Protein AF-A0A662XZN0-F1 (afdb_monomer_lite)

Radius of gyration: 28.02 Å; chains: 1; bounding box: 49×32×98 Å

Secondary structure (DSSP, 8-state):
-----TT--PPPPSS--SS-----TT-HHHHHHHHS---S--HHHHHHHHHHHHTT-PPPPSSPPPPHHHHHHHHHHHHHHHHHHHHHS-HHHHHHHHHHHHHHHHHHHTT------------------

pLDDT: mean 81.98, std 15.48, range [37.28, 95.56]

Structure (mmCIF, N/CA/C/O backbone):
data_AF-A0A662XZN0-F1
#
_entry.id   AF-A0A662XZN0-F1
#
loop_
_atom_site.group_PDB
_atom_site.id
_atom_site.type_symbol
_atom_site.label_atom_id
_atom_site.label_alt_id
_atom_site.label_comp_id
_atom_site.label_asym_id
_atom_site.label_entity_id
_atom_site.label_seq_id
_atom_site.pdbx_PDB_ins_code
_atom_site.Cartn_x
_atom_site.Cartn_y
_atom_site.Cartn_z
_atom_site.occupancy
_atom_site.B_iso_or_equiv
_atom_site.auth_seq_id
_atom_site.auth_comp_id
_atom_site.auth_asym_id
_atom_site.auth_atom_id
_atom_site.pdbx_PDB_model_num
ATOM 1 N N . MET A 1 1 ? 25.416 20.029 12.304 1.00 42.78 1 MET A N 1
ATOM 2 C CA . MET A 1 1 ? 25.511 18.579 12.579 1.00 42.78 1 MET A CA 1
ATOM 3 C C . MET A 1 1 ? 24.955 18.322 13.973 1.00 42.78 1 MET A C 1
ATOM 5 O O . MET A 1 1 ? 25.537 18.801 14.935 1.00 42.78 1 MET A O 1
ATOM 9 N N . SER A 1 2 ? 23.787 17.682 14.087 1.00 62.28 2 SER A N 1
ATOM 10 C CA . SER A 1 2 ? 23.152 17.408 15.386 1.00 62.28 2 SER A CA 1
ATOM 11 C C . SER A 1 2 ? 23.933 16.319 16.126 1.00 62.28 2 SER A C 1
ATOM 13 O O . SER A 1 2 ? 23.955 15.170 15.697 1.00 62.28 2 SER A O 1
ATOM 15 N N . SER A 1 3 ? 24.587 16.676 17.231 1.00 68.62 3 SER A N 1
ATOM 16 C CA . SER A 1 3 ? 25.317 15.768 18.128 1.00 68.62 3 SER A CA 1
ATOM 17 C C . SER A 1 3 ? 24.382 15.095 19.141 1.00 68.62 3 SER A C 1
ATOM 19 O O . SER A 1 3 ? 24.675 14.999 20.336 1.00 68.62 3 SER A O 1
ATOM 21 N N . GLN A 1 4 ? 23.211 14.641 18.696 1.00 67.31 4 GLN A N 1
ATOM 22 C CA . GLN A 1 4 ? 22.256 14.019 19.602 1.00 67.31 4 GLN A CA 1
ATOM 23 C C . GLN A 1 4 ? 22.702 12.584 19.905 1.00 67.31 4 GLN A C 1
ATOM 25 O O . GLN A 1 4 ? 22.816 11.752 19.008 1.00 67.31 4 GLN A O 1
ATOM 30 N N . ARG A 1 5 ? 22.972 12.300 21.187 1.00 61.88 5 ARG A N 1
ATOM 31 C CA . ARG A 1 5 ? 23.356 10.978 21.713 1.00 61.88 5 ARG A CA 1
ATOM 32 C C . ARG A 1 5 ? 22.232 9.959 21.482 1.00 61.88 5 ARG A C 1
ATOM 34 O O . ARG A 1 5 ? 21.424 9.683 22.366 1.00 61.88 5 ARG A O 1
ATOM 41 N N . GLY A 1 6 ? 22.164 9.410 20.277 1.00 61.75 6 GLY A N 1
ATOM 42 C CA . GLY A 1 6 ? 21.159 8.448 19.845 1.00 61.75 6 GLY A CA 1
ATOM 43 C C . GLY A 1 6 ? 21.440 7.032 20.335 1.00 61.75 6 GLY A C 1
ATOM 44 O O . GLY A 1 6 ? 21.584 6.150 19.508 1.00 61.75 6 GLY A O 1
ATOM 45 N N . ASN A 1 7 ? 21.555 6.804 21.648 1.00 63.72 7 ASN A N 1
ATOM 46 C CA . ASN A 1 7 ? 21.466 5.453 22.231 1.00 63.72 7 ASN A CA 1
ATOM 47 C C . ASN A 1 7 ? 21.323 5.458 23.768 1.00 63.72 7 ASN A C 1
ATOM 49 O O . ASN A 1 7 ? 21.943 4.660 24.471 1.00 63.72 7 ASN A O 1
ATOM 53 N N . VAL A 1 8 ? 20.557 6.390 24.343 1.00 69.50 8 VAL A N 1
ATOM 54 C CA . VAL A 1 8 ? 20.268 6.323 25.784 1.00 69.50 8 VAL A CA 1
ATOM 55 C C . VAL A 1 8 ? 19.162 5.288 25.977 1.00 69.50 8 VAL A C 1
ATOM 57 O O . VAL A 1 8 ? 18.058 5.482 25.464 1.00 69.50 8 VAL A O 1
ATOM 60 N N . LYS A 1 9 ? 19.449 4.186 26.687 1.00 70.12 9 LYS A N 1
ATOM 61 C CA . LYS A 1 9 ? 18.452 3.167 27.063 1.00 70.12 9 LYS A CA 1
ATOM 62 C C . LYS A 1 9 ? 17.240 3.880 27.672 1.00 70.12 9 LYS A C 1
ATOM 64 O O . LYS A 1 9 ? 17.326 4.408 28.782 1.00 70.12 9 LYS A O 1
ATOM 69 N N . LYS A 1 10 ? 16.134 3.966 26.923 1.00 73.50 10 LYS A N 1
ATOM 70 C CA . LYS A 1 10 ? 14.927 4.670 27.369 1.00 73.50 10 LYS A CA 1
ATOM 71 C C . LYS A 1 10 ? 14.416 3.965 28.623 1.00 73.50 10 LYS A C 1
ATOM 73 O O . LYS A 1 10 ? 14.096 2.781 28.578 1.00 73.50 10 LYS A O 1
ATOM 78 N N . ARG A 1 11 ? 14.372 4.683 29.749 1.00 78.81 11 ARG A N 1
ATOM 79 C CA . ARG A 1 11 ? 13.727 4.185 30.969 1.00 78.81 11 ARG A CA 1
ATOM 80 C C . ARG A 1 11 ? 12.242 3.970 30.688 1.00 78.81 11 ARG A C 1
ATOM 82 O O . ARG A 1 11 ? 11.645 4.718 29.911 1.00 78.81 11 ARG A O 1
ATOM 89 N N . ALA A 1 12 ? 11.659 2.954 31.319 1.00 82.69 12 ALA A N 1
ATOM 90 C CA . ALA A 1 12 ? 10.224 2.728 31.241 1.00 82.69 12 ALA A CA 1
ATOM 91 C C . ALA A 1 12 ? 9.470 3.993 31.706 1.00 82.69 12 ALA A C 1
ATOM 93 O O . ALA A 1 12 ? 9.961 4.697 32.598 1.00 82.69 12 ALA A O 1
ATOM 94 N N . PRO A 1 13 ? 8.310 4.318 31.107 1.00 86.38 13 PRO A N 1
ATOM 95 C CA . PRO A 1 13 ? 7.540 5.486 31.511 1.00 86.38 13 PRO A CA 1
ATOM 96 C C . PRO A 1 13 ? 7.239 5.459 33.015 1.00 86.38 13 PRO A C 1
ATOM 98 O O . PRO A 1 13 ? 6.917 4.413 33.579 1.00 86.38 13 PRO A O 1
ATOM 101 N N . LYS A 1 14 ? 7.345 6.625 33.664 1.00 86.69 14 LYS A N 1
ATOM 102 C CA . LYS A 1 14 ? 7.129 6.779 35.115 1.00 86.69 14 LYS A CA 1
ATOM 103 C C . LYS A 1 14 ? 5.738 6.302 35.551 1.00 86.69 14 LYS A C 1
ATOM 105 O O . LYS A 1 14 ? 5.583 5.786 36.650 1.00 86.69 14 LYS A O 1
ATOM 110 N N . HIS A 1 15 ? 4.748 6.458 34.676 1.00 86.44 15 HIS A N 1
ATOM 111 C CA . HIS A 1 15 ? 3.370 6.042 34.902 1.00 86.44 15 HIS A CA 1
ATOM 112 C C . HIS A 1 15 ? 3.016 4.950 33.895 1.00 86.44 15 HIS A C 1
ATOM 114 O O . HIS A 1 15 ? 2.846 5.220 32.707 1.00 86.44 15 HIS A O 1
ATOM 120 N N . GLN A 1 16 ? 2.957 3.708 34.371 1.00 87.56 16 GLN A N 1
ATOM 121 C CA . GLN A 1 16 ? 2.498 2.572 33.579 1.00 87.56 16 GLN A CA 1
ATOM 122 C C . GLN A 1 16 ? 0.970 2.512 33.624 1.00 87.56 16 GLN A C 1
ATOM 124 O O . GLN A 1 16 ? 0.373 2.706 34.683 1.00 87.56 16 GLN A O 1
ATOM 129 N N . ASN A 1 17 ? 0.332 2.230 32.487 1.00 88.38 17 ASN A N 1
ATOM 130 C CA . ASN A 1 17 ? -1.109 1.991 32.465 1.00 88.38 17 ASN A CA 1
ATOM 131 C C . ASN A 1 17 ? -1.421 0.684 33.202 1.00 88.38 17 ASN A C 1
ATOM 133 O O . ASN A 1 17 ? -0.945 -0.376 32.807 1.00 88.38 17 ASN A O 1
ATOM 137 N N . SER A 1 18 ? -2.258 0.760 34.234 1.00 88.38 18 SER A N 1
ATOM 138 C CA . SER A 1 18 ? -2.749 -0.407 34.978 1.00 88.38 18 SER A CA 1
ATOM 139 C C . SER A 1 18 ? -3.852 -1.167 34.240 1.00 88.38 18 SER A C 1
ATOM 141 O O . SER A 1 18 ? -4.051 -2.357 34.473 1.00 88.38 18 SER A O 1
ATOM 143 N N . PHE A 1 19 ? -4.561 -0.500 33.327 1.00 87.94 19 PHE A N 1
ATOM 144 C CA . PHE A 1 19 ? -5.661 -1.083 32.568 1.00 87.94 19 PHE A CA 1
ATOM 145 C C . PHE A 1 19 ? -5.439 -0.928 31.067 1.00 87.94 19 PHE A C 1
ATOM 147 O O . PHE A 1 19 ? -5.011 0.118 30.575 1.00 87.94 19 PHE A O 1
ATOM 154 N N . ALA A 1 20 ? -5.776 -1.979 30.321 1.00 86.88 20 ALA A N 1
ATOM 155 C CA . ALA A 1 20 ? -5.821 -1.920 28.870 1.00 86.88 20 ALA A CA 1
ATOM 156 C C . ALA A 1 20 ? -7.011 -1.069 28.399 1.00 86.88 20 ALA A C 1
ATOM 158 O O . ALA A 1 20 ? -8.075 -1.058 29.022 1.00 86.88 20 ALA A O 1
ATOM 159 N N . PHE A 1 21 ? -6.849 -0.401 27.255 1.00 88.44 21 PHE A N 1
ATOM 160 C CA . PHE A 1 21 ? -7.943 0.310 26.598 1.00 88.44 21 PHE A CA 1
ATOM 161 C C . PHE A 1 21 ? -9.105 -0.647 26.295 1.00 88.44 21 PHE A C 1
ATOM 163 O O . PHE A 1 21 ? -8.919 -1.669 25.632 1.00 88.44 21 PHE A O 1
ATOM 170 N N . LYS A 1 22 ? -10.308 -0.276 26.738 1.00 87.44 22 LYS A N 1
ATOM 171 C CA . LYS A 1 22 ? -11.566 -0.960 26.423 1.00 87.44 22 LYS A CA 1
ATOM 172 C C . LYS A 1 22 ? -12.520 0.053 25.798 1.00 87.44 22 LYS A C 1
ATOM 174 O O . LYS A 1 22 ? -12.702 1.148 26.329 1.00 87.44 22 LYS A O 1
ATOM 179 N N . HIS A 1 23 ? -13.110 -0.285 24.655 1.00 87.56 23 HIS A N 1
ATOM 180 C CA . HIS A 1 23 ? -14.147 0.552 24.054 1.00 87.56 23 HIS A CA 1
ATOM 181 C C . HIS A 1 23 ? -15.492 0.340 24.759 1.00 87.56 23 HIS A C 1
ATOM 183 O O . HIS A 1 23 ? -15.707 -0.669 25.424 1.00 87.56 23 HIS A O 1
ATOM 189 N N . ASN A 1 24 ? -16.425 1.279 24.571 1.00 88.62 24 ASN A N 1
ATOM 190 C CA . ASN A 1 24 ? -17.805 1.098 25.015 1.00 88.62 24 ASN A CA 1
ATOM 191 C C . ASN A 1 24 ? -18.449 -0.063 24.223 1.00 88.62 24 ASN A C 1
ATOM 193 O O . ASN A 1 24 ? -18.544 0.052 22.996 1.00 88.62 24 ASN A O 1
ATOM 197 N N . PRO A 1 25 ? -18.894 -1.152 24.876 1.00 83.19 25 PRO A N 1
ATOM 198 C CA . PRO A 1 25 ? -19.495 -2.297 24.192 1.00 83.19 25 PRO A CA 1
ATOM 199 C C . PRO A 1 25 ? -20.878 -1.987 23.598 1.00 83.19 25 PRO A C 1
ATOM 201 O O . PRO A 1 25 ? -21.281 -2.630 22.643 1.00 83.19 25 PRO A O 1
ATOM 204 N N . LYS A 1 26 ? -21.590 -0.965 24.094 1.00 89.81 26 LYS A N 1
ATOM 205 C CA . LYS A 1 26 ? -22.950 -0.615 23.638 1.00 89.81 26 LYS A CA 1
ATOM 206 C C . LYS A 1 26 ? -22.983 0.239 22.361 1.00 89.81 26 LYS A C 1
ATOM 208 O O . LYS A 1 26 ? -24.046 0.680 21.930 1.00 89.81 26 LYS A O 1
ATOM 213 N N . SER A 1 27 ? -21.831 0.564 21.771 1.00 92.38 27 SER A N 1
ATOM 214 C CA . SER A 1 27 ? -21.792 1.439 20.598 1.00 92.38 27 SER A CA 1
ATOM 215 C C . SER A 1 27 ? -22.075 0.658 19.310 1.00 92.38 27 SER A C 1
ATOM 217 O O . SER A 1 27 ? -21.210 -0.036 18.782 1.00 92.38 27 SER A O 1
ATOM 219 N N . LYS A 1 28 ? -23.262 0.877 18.729 1.00 91.75 28 LYS A N 1
ATOM 220 C CA . LYS A 1 28 ? -23.671 0.301 17.429 1.00 91.75 28 LYS A CA 1
ATOM 221 C C . LYS A 1 28 ? -22.653 0.558 16.307 1.00 91.75 28 LYS A C 1
ATOM 223 O O . LYS A 1 28 ? -22.434 -0.272 15.432 1.00 91.75 28 LYS A O 1
ATOM 228 N N . LYS A 1 29 ? -21.997 1.728 16.327 1.00 89.94 29 LYS A N 1
ATOM 229 C CA . LYS A 1 29 ? -20.967 2.091 15.340 1.00 89.94 29 LYS A CA 1
ATOM 230 C C . LYS A 1 29 ? -19.718 1.218 15.471 1.00 89.94 29 LYS A C 1
ATOM 232 O O . LYS A 1 29 ? -19.163 0.821 14.452 1.00 89.94 29 LYS A O 1
ATOM 237 N N . THR A 1 30 ? -19.252 0.946 16.692 1.00 90.06 30 THR A N 1
ATOM 238 C CA . THR A 1 30 ? -18.060 0.105 16.886 1.00 90.06 30 THR A CA 1
ATOM 239 C C . THR A 1 30 ? -18.344 -1.344 16.553 1.00 90.06 30 THR A C 1
ATOM 241 O O . THR A 1 30 ? -17.515 -1.965 15.904 1.00 90.06 30 THR A O 1
ATOM 244 N N . GLU A 1 31 ? -19.523 -1.842 16.920 1.00 91.75 31 GLU A N 1
ATOM 245 C CA . GLU A 1 31 ? -19.981 -3.184 16.560 1.00 91.75 31 GLU A CA 1
ATOM 246 C C . GLU A 1 31 ? -19.984 -3.375 15.039 1.00 91.75 31 GLU A C 1
ATOM 248 O O . GLU A 1 31 ? -19.324 -4.277 14.527 1.00 91.75 31 GLU A O 1
ATOM 253 N N . ARG A 1 32 ? -20.589 -2.434 14.297 1.00 91.75 32 ARG A N 1
ATOM 254 C CA . ARG A 1 32 ? -20.559 -2.448 12.829 1.00 91.75 32 ARG A CA 1
ATOM 255 C C . ARG A 1 32 ? -19.129 -2.458 12.285 1.00 91.75 32 ARG A C 1
ATOM 257 O O . ARG A 1 32 ? -18.809 -3.288 11.445 1.00 91.75 32 ARG A O 1
ATOM 264 N N . ILE A 1 33 ? -18.248 -1.582 12.774 1.00 91.56 33 ILE A N 1
ATOM 265 C CA . ILE A 1 33 ? -16.848 -1.512 12.315 1.00 91.56 33 ILE A CA 1
ATOM 266 C C . ILE A 1 33 ? -16.080 -2.814 12.597 1.00 91.56 33 ILE A C 1
ATOM 268 O O . ILE A 1 33 ? -15.258 -3.223 11.776 1.00 91.56 33 ILE A O 1
ATOM 272 N N . MET A 1 34 ? -16.328 -3.449 13.743 1.00 89.00 34 MET A N 1
ATOM 273 C CA . MET A 1 34 ? -15.703 -4.718 14.121 1.00 89.00 34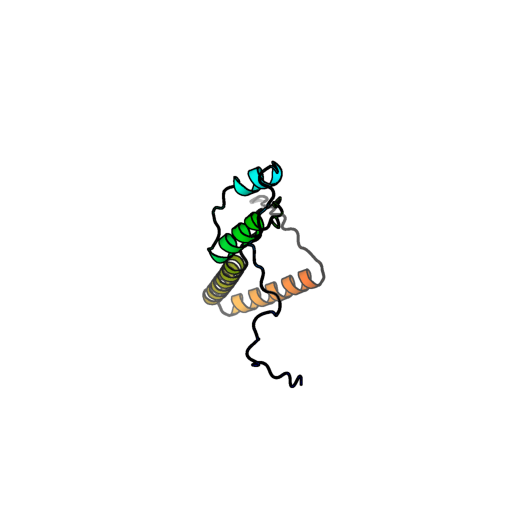 MET A CA 1
ATOM 274 C C . MET A 1 34 ? -16.207 -5.886 13.273 1.00 89.00 34 MET A C 1
ATOM 276 O O . MET A 1 34 ? -15.404 -6.739 12.915 1.00 89.00 34 MET A O 1
ATOM 280 N N . SER A 1 35 ? -17.492 -5.886 12.902 1.00 90.88 35 SER A N 1
ATOM 281 C CA . SER A 1 35 ? -18.089 -6.918 12.042 1.00 90.88 35 SER A CA 1
ATOM 282 C C . SER A 1 35 ? -17.619 -6.869 10.584 1.00 90.88 35 SER A C 1
ATOM 284 O O . SER A 1 35 ? -17.714 -7.869 9.879 1.00 90.88 35 SER A O 1
ATOM 286 N N . LEU A 1 36 ? -17.099 -5.725 10.116 1.00 89.81 36 LEU A N 1
ATOM 287 C CA . LEU A 1 36 ? -16.590 -5.611 8.750 1.00 89.81 36 LEU A CA 1
ATOM 288 C C . LEU A 1 36 ? -15.395 -6.557 8.568 1.00 89.81 36 LEU A C 1
ATOM 290 O O . LEU A 1 36 ? -14.422 -6.430 9.320 1.00 89.81 36 LEU A O 1
ATOM 294 N N . PRO A 1 37 ? -15.399 -7.443 7.565 1.00 89.94 37 PRO A N 1
ATOM 295 C CA . PRO A 1 37 ? -14.257 -8.305 7.321 1.00 89.94 37 PRO A CA 1
ATOM 296 C C . PRO A 1 37 ? -13.068 -7.530 6.728 1.00 89.94 37 PRO A C 1
ATOM 298 O O . PRO A 1 37 ? -13.205 -6.401 6.252 1.00 89.94 37 PRO A O 1
ATOM 301 N N . ILE A 1 38 ? -11.872 -8.117 6.810 1.00 89.69 38 ILE A N 1
ATOM 302 C CA . ILE A 1 38 ? -10.626 -7.570 6.254 1.00 89.69 38 ILE A CA 1
ATOM 303 C C . ILE A 1 38 ? -10.056 -8.620 5.298 1.00 89.69 38 ILE A C 1
ATOM 305 O O . ILE A 1 38 ? -9.610 -9.675 5.748 1.00 89.69 38 ILE A O 1
ATOM 309 N N . PHE A 1 39 ? -10.059 -8.335 3.997 1.00 87.06 39 PHE A N 1
ATOM 310 C CA . PHE A 1 39 ? -9.594 -9.251 2.950 1.00 87.06 39 PHE A CA 1
ATOM 311 C C . PHE A 1 39 ? -8.656 -8.538 1.972 1.00 87.06 39 PHE A C 1
ATOM 313 O O . PHE A 1 39 ? -8.688 -7.313 1.888 1.00 87.06 39 PHE A O 1
ATOM 320 N N . GLY A 1 40 ? -7.839 -9.309 1.243 1.00 84.44 40 GLY A N 1
ATOM 321 C CA . GLY A 1 40 ? -7.037 -8.801 0.121 1.00 84.44 40 GLY A CA 1
ATOM 322 C C . GLY A 1 40 ? -5.938 -7.805 0.503 1.00 84.44 40 GLY A C 1
ATOM 323 O O . GLY A 1 40 ? -5.672 -6.881 -0.249 1.00 84.44 40 GLY A O 1
ATOM 324 N N . LEU A 1 41 ? -5.338 -7.945 1.689 1.00 88.12 41 LEU A N 1
ATOM 325 C CA . LEU A 1 41 ? -4.296 -7.040 2.181 1.00 88.12 41 LEU A CA 1
ATOM 326 C C . LEU A 1 41 ? -3.087 -7.825 2.685 1.00 88.12 41 LEU A C 1
ATOM 328 O O . LEU A 1 41 ? -3.252 -8.858 3.343 1.00 88.12 41 LEU A O 1
ATOM 332 N N . CYS A 1 42 ? -1.891 -7.271 2.475 1.00 90.50 42 CYS A N 1
ATOM 333 C CA . CYS A 1 42 ? -0.665 -7.772 3.093 1.00 90.50 42 CYS A CA 1
ATOM 334 C C . CYS A 1 42 ? -0.731 -7.703 4.634 1.00 90.50 42 CYS A C 1
ATOM 336 O O . CYS A 1 42 ? -1.502 -6.931 5.219 1.00 90.50 42 CYS A O 1
ATOM 338 N N . GLU A 1 43 ? 0.113 -8.477 5.317 1.00 90.81 43 GLU A N 1
ATOM 339 C CA . GLU A 1 43 ? 0.131 -8.574 6.787 1.00 90.81 43 GLU A CA 1
ATOM 340 C C . GLU A 1 43 ? 0.323 -7.214 7.475 1.00 90.81 43 GLU A C 1
ATOM 342 O O . GLU A 1 43 ? -0.352 -6.880 8.455 1.00 90.81 43 GLU A O 1
ATOM 347 N N . LYS A 1 44 ? 1.194 -6.367 6.918 1.00 90.50 44 LYS A N 1
ATOM 348 C CA . LYS A 1 44 ? 1.455 -5.020 7.438 1.00 90.50 44 LYS A CA 1
ATOM 349 C C . LYS A 1 44 ? 0.225 -4.113 7.341 1.00 90.50 44 LYS A C 1
ATOM 351 O O . LYS A 1 44 ? -0.034 -3.315 8.240 1.00 90.50 44 LYS A O 1
ATOM 356 N N . CYS A 1 45 ? -0.545 -4.196 6.261 1.00 90.75 45 CYS A N 1
ATOM 357 C CA . CYS A 1 45 ? -1.779 -3.422 6.110 1.00 90.75 45 CYS A CA 1
ATOM 358 C C . CYS A 1 45 ? -2.895 -3.972 6.999 1.00 90.75 45 CYS A C 1
ATOM 360 O O . CYS A 1 45 ? -3.596 -3.202 7.659 1.00 90.75 45 CYS A O 1
ATOM 362 N N . ARG A 1 46 ? -3.011 -5.300 7.090 1.00 92.69 46 ARG A N 1
ATOM 363 C CA . ARG A 1 46 ? -3.972 -5.980 7.961 1.00 92.69 46 ARG A CA 1
ATOM 364 C C . ARG A 1 46 ? -3.806 -5.562 9.421 1.00 92.69 46 ARG A C 1
ATOM 366 O O . ARG A 1 46 ? -4.756 -5.059 10.018 1.00 92.69 46 ARG A O 1
ATOM 373 N N . THR A 1 47 ? -2.593 -5.667 9.95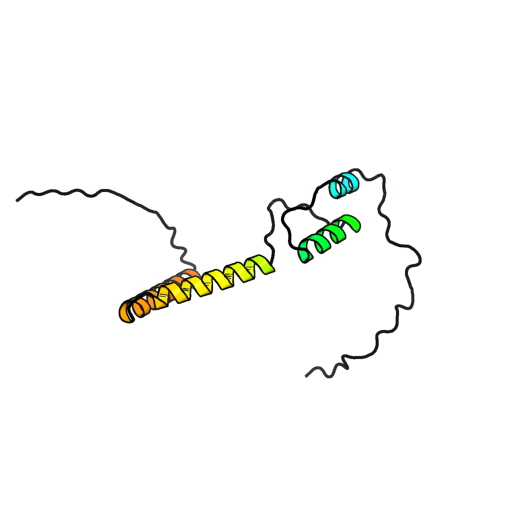8 1.00 93.31 47 THR A N 1
ATOM 374 C CA . THR A 1 47 ? -2.276 -5.297 11.350 1.00 93.31 47 THR A CA 1
ATOM 375 C C . THR A 1 47 ? -2.591 -3.829 11.653 1.00 93.31 47 THR A C 1
ATOM 377 O O . THR A 1 47 ? -3.141 -3.506 12.709 1.00 93.31 47 THR A O 1
ATOM 380 N N . GLN A 1 48 ? -2.330 -2.919 10.709 1.00 92.50 48 GLN A N 1
ATOM 381 C CA . GLN A 1 48 ? -2.705 -1.509 10.846 1.00 92.50 48 GLN A CA 1
ATOM 382 C C . GLN A 1 48 ? -4.225 -1.308 10.901 1.00 92.50 48 GLN A C 1
ATOM 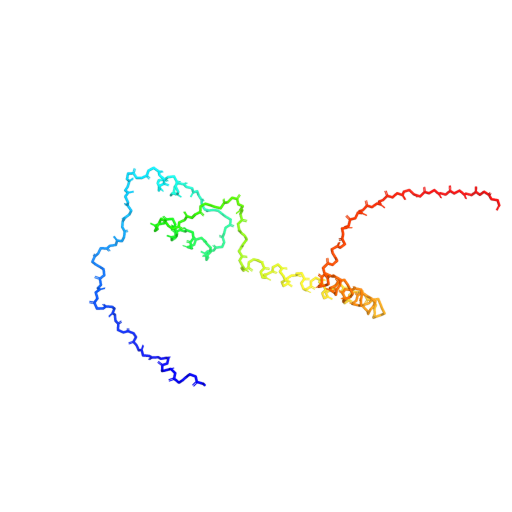384 O O . GLN A 1 48 ? -4.708 -0.532 11.731 1.00 92.50 48 GLN A O 1
ATOM 389 N N . ILE A 1 49 ? -4.994 -1.985 10.041 1.00 92.75 49 ILE A N 1
ATOM 390 C CA . ILE A 1 49 ? -6.461 -1.884 10.051 1.00 92.75 49 ILE A CA 1
ATOM 391 C C . ILE A 1 49 ? -7.034 -2.483 11.335 1.00 92.75 49 ILE A C 1
ATOM 393 O O . ILE A 1 49 ? -7.879 -1.847 11.964 1.00 92.75 49 ILE A O 1
ATOM 397 N N . GLU A 1 50 ? -6.562 -3.653 11.759 1.00 93.38 50 GLU A N 1
ATOM 398 C CA . GLU A 1 50 ? -6.977 -4.298 13.009 1.00 93.38 50 GLU A CA 1
ATOM 399 C C . GLU A 1 50 ? -6.732 -3.390 14.214 1.00 93.38 50 GLU A C 1
ATOM 401 O O . GLU A 1 50 ? -7.636 -3.165 15.023 1.00 93.38 50 GLU A O 1
ATOM 406 N N . TRP A 1 51 ? -5.549 -2.774 14.290 1.00 93.06 51 TRP A N 1
ATOM 407 C CA . TRP A 1 51 ? -5.239 -1.789 15.321 1.00 93.06 51 TRP A CA 1
ATOM 408 C C . TRP A 1 51 ? -6.196 -0.591 15.258 1.00 93.06 51 TRP A C 1
ATOM 410 O O . TRP A 1 51 ? -6.796 -0.209 16.266 1.00 93.06 51 TRP A O 1
ATOM 420 N N . ARG A 1 52 ? -6.421 -0.020 14.068 1.00 93.31 52 ARG A N 1
ATOM 421 C CA . ARG A 1 52 ? -7.350 1.108 13.896 1.00 93.31 52 ARG A CA 1
ATOM 422 C C . ARG A 1 52 ? -8.777 0.738 14.313 1.00 93.31 52 ARG A C 1
ATOM 424 O O . ARG A 1 52 ? -9.439 1.566 14.942 1.00 93.31 52 ARG A O 1
ATOM 431 N N . LYS A 1 53 ? -9.251 -0.477 14.019 1.00 92.56 53 LYS A N 1
ATOM 432 C CA . LYS A 1 53 ? -10.563 -0.974 14.469 1.00 92.56 53 LYS A CA 1
ATOM 433 C C . LYS A 1 53 ? -10.605 -1.120 15.991 1.00 92.56 53 LYS A C 1
ATOM 435 O O . LYS A 1 53 ? -11.491 -0.543 16.623 1.00 92.56 53 LYS A O 1
ATOM 440 N N . LYS A 1 54 ? -9.606 -1.782 16.588 1.00 91.31 54 LYS A N 1
ATOM 441 C CA . LYS A 1 54 ? -9.493 -2.009 18.041 1.00 91.31 54 LYS A CA 1
ATOM 442 C C . LYS A 1 54 ? -9.516 -0.708 18.845 1.00 91.31 54 LYS A C 1
ATOM 444 O O . LYS A 1 54 ? -10.199 -0.624 19.862 1.00 91.31 54 LYS A O 1
ATOM 449 N N . TYR A 1 55 ? -8.823 0.325 18.368 1.00 91.81 55 TYR A N 1
ATOM 450 C CA . TYR A 1 55 ? -8.711 1.620 19.051 1.00 91.81 55 TYR A CA 1
ATOM 451 C C . TYR A 1 55 ? -9.700 2.684 18.552 1.00 91.81 55 TYR A C 1
ATOM 453 O O . TYR A 1 55 ? -9.539 3.862 18.869 1.00 91.81 55 TYR A O 1
ATOM 461 N N . ARG A 1 56 ? -10.733 2.299 17.783 1.00 90.75 56 ARG A N 1
ATOM 462 C CA . ARG A 1 56 ? -11.760 3.209 17.227 1.00 90.75 56 ARG A CA 1
ATOM 463 C C . ARG A 1 56 ? -11.193 4.361 16.378 1.00 90.75 56 ARG A C 1
ATOM 465 O O . ARG A 1 56 ? -11.814 5.413 16.263 1.00 90.75 56 ARG A O 1
ATOM 472 N N . LYS A 1 57 ? -10.025 4.160 15.770 1.00 90.88 57 LYS A N 1
ATOM 473 C CA . LYS A 1 57 ? -9.349 5.104 14.862 1.00 90.88 57 LYS A CA 1
ATOM 474 C C . LYS A 1 57 ? -9.599 4.782 13.383 1.00 90.88 57 LYS A C 1
ATOM 476 O O . LYS A 1 57 ? -9.027 5.421 12.507 1.00 90.88 57 LYS A O 1
ATOM 481 N N . TYR A 1 58 ? -10.420 3.774 13.093 1.00 92.31 58 TYR A N 1
ATOM 482 C CA . TYR A 1 58 ? -10.750 3.376 11.729 1.00 92.31 58 TYR A CA 1
ATOM 483 C C . TYR A 1 58 ? -11.763 4.340 11.095 1.00 92.31 58 TYR A C 1
ATOM 485 O O . TYR A 1 58 ? -12.887 4.479 11.583 1.00 92.31 58 TYR A O 1
ATOM 493 N N . LYS A 1 59 ? -11.357 4.981 9.993 1.00 88.00 59 LYS A N 1
ATOM 494 C CA . LYS A 1 59 ? -12.226 5.749 9.097 1.00 88.00 59 LYS A CA 1
ATOM 495 C C . LYS A 1 59 ? -12.498 4.878 7.863 1.00 88.00 59 LYS A C 1
ATOM 497 O O . LYS A 1 59 ? -11.530 4.545 7.180 1.00 88.00 59 LYS A O 1
ATOM 502 N N . PRO A 1 60 ? -13.756 4.477 7.602 1.00 85.56 60 PRO A N 1
ATOM 503 C CA . PRO A 1 60 ? -14.103 3.765 6.378 1.00 85.56 60 PRO A CA 1
ATOM 504 C C . PRO A 1 60 ? -13.691 4.597 5.164 1.00 85.56 60 PRO A C 1
ATOM 506 O O . PRO A 1 60 ? -13.911 5.810 5.149 1.00 85.56 60 PRO A O 1
ATOM 509 N N . LEU A 1 61 ? -13.068 3.949 4.186 1.00 85.44 61 LEU A N 1
ATOM 510 C CA . LEU A 1 61 ? -12.698 4.581 2.927 1.00 85.44 61 LEU A CA 1
ATOM 511 C C . LEU A 1 61 ? -13.851 4.431 1.931 1.00 85.44 61 LEU A C 1
ATOM 513 O O . LEU A 1 61 ? -14.520 3.400 1.919 1.00 85.44 61 LEU A O 1
ATOM 517 N N . THR A 1 62 ? -14.076 5.455 1.110 1.00 84.44 62 THR A N 1
ATOM 518 C CA . THR A 1 62 ? -15.011 5.413 -0.026 1.00 84.44 62 THR A CA 1
ATOM 519 C C . THR A 1 62 ? -14.435 4.658 -1.221 1.00 84.44 62 THR A C 1
ATOM 521 O O . THR A 1 62 ? -15.193 4.062 -1.975 1.00 84.44 62 THR A O 1
ATOM 524 N N . GLN A 1 63 ? -13.109 4.652 -1.375 1.00 82.50 63 GLN A N 1
ATOM 525 C CA . GLN A 1 63 ? -12.387 3.909 -2.408 1.00 82.50 63 GLN A CA 1
ATOM 526 C C . GLN A 1 63 ? -11.324 3.007 -1.761 1.00 82.50 63 GLN A C 1
ATOM 528 O O . GLN A 1 63 ? -10.758 3.387 -0.729 1.00 82.50 63 GLN A O 1
ATOM 533 N N . PRO A 1 64 ? -11.051 1.815 -2.321 1.00 81.56 64 PRO A N 1
ATOM 534 C CA . PRO A 1 64 ? -9.984 0.958 -1.821 1.00 81.56 64 PRO A CA 1
ATOM 535 C C . PRO A 1 64 ? -8.632 1.662 -1.980 1.00 81.56 64 PRO A C 1
ATOM 537 O O . PRO A 1 64 ? -8.340 2.241 -3.021 1.00 81.56 64 PRO A O 1
ATOM 540 N N . ALA A 1 65 ? -7.809 1.623 -0.933 1.00 82.25 65 ALA A N 1
ATOM 541 C CA . ALA A 1 65 ? -6.435 2.107 -1.006 1.00 82.25 65 ALA A CA 1
ATOM 542 C C . ALA A 1 65 ? -5.505 0.963 -1.420 1.00 82.25 65 ALA A C 1
ATOM 544 O O . ALA A 1 65 ? -5.655 -0.158 -0.930 1.00 82.25 65 ALA A O 1
ATOM 545 N N . THR A 1 66 ? -4.528 1.265 -2.268 1.00 82.88 66 THR A N 1
ATOM 546 C CA . THR A 1 66 ? -3.457 0.342 -2.655 1.00 82.88 66 THR A CA 1
ATOM 547 C C . THR A 1 66 ? -2.342 0.333 -1.609 1.00 82.88 66 THR A C 1
ATOM 549 O O . THR A 1 66 ? -2.085 1.327 -0.918 1.00 82.88 66 THR A O 1
ATOM 552 N N . CYS A 1 67 ? -1.686 -0.815 -1.430 1.00 87.44 67 CYS A N 1
ATOM 553 C CA . CYS A 1 67 ? -0.558 -0.913 -0.513 1.00 87.44 67 CYS A CA 1
ATOM 554 C C . CYS A 1 67 ? 0.677 -0.232 -1.118 1.00 87.44 67 CYS A C 1
ATOM 556 O O . CYS A 1 67 ? 1.025 -0.483 -2.266 1.00 87.44 67 CYS A O 1
ATOM 558 N N . GLN A 1 68 ? 1.405 0.562 -0.326 1.00 84.81 68 GLN A N 1
ATOM 559 C CA . GLN A 1 68 ? 2.631 1.231 -0.794 1.00 84.81 68 GLN A CA 1
ATOM 560 C C . GLN A 1 68 ? 3.708 0.243 -1.263 1.00 84.81 68 GLN A C 1
ATOM 562 O O . GLN A 1 68 ? 4.499 0.564 -2.142 1.00 84.81 68 GLN A O 1
ATOM 567 N N . GLN A 1 69 ? 3.749 -0.953 -0.670 1.00 83.81 69 GLN A N 1
ATOM 568 C CA . GLN A 1 69 ? 4.668 -2.003 -1.111 1.00 83.81 69 GLN A CA 1
ATOM 569 C C . GLN A 1 69 ? 4.267 -2.551 -2.481 1.00 83.81 69 GLN A C 1
ATOM 571 O O . GLN A 1 69 ? 5.128 -2.723 -3.330 1.00 83.81 69 GLN A O 1
ATOM 576 N N . GLU A 1 70 ? 2.975 -2.781 -2.712 1.00 84.12 70 GLU A N 1
ATOM 577 C CA . GLU A 1 70 ? 2.471 -3.258 -4.005 1.00 84.12 70 GLU A CA 1
ATOM 578 C C . GLU A 1 70 ? 2.687 -2.203 -5.098 1.00 84.12 70 GLU A C 1
ATOM 580 O O . GLU A 1 70 ? 3.228 -2.529 -6.146 1.00 84.12 70 GLU A O 1
ATOM 585 N N . LEU A 1 71 ? 2.403 -0.928 -4.806 1.00 86.81 71 LEU A N 1
ATOM 586 C CA . LEU A 1 71 ? 2.688 0.205 -5.698 1.00 86.81 71 LEU A CA 1
ATOM 587 C C . LEU A 1 71 ? 4.168 0.288 -6.104 1.00 86.81 71 LEU A C 1
ATOM 589 O O . LEU A 1 71 ? 4.480 0.545 -7.264 1.00 86.81 71 LEU A O 1
ATOM 593 N N . ALA A 1 72 ? 5.086 0.082 -5.155 1.00 88.00 72 ALA A N 1
ATOM 594 C CA . ALA A 1 72 ? 6.519 0.100 -5.438 1.00 88.00 72 ALA A CA 1
ATOM 595 C C . ALA A 1 72 ? 6.929 -1.065 -6.351 1.00 88.00 72 ALA A C 1
ATOM 597 O O . ALA A 1 72 ? 7.628 -0.846 -7.336 1.00 88.00 72 ALA A O 1
ATOM 598 N N . LEU A 1 73 ? 6.426 -2.274 -6.077 1.00 88.50 73 LEU A N 1
ATOM 599 C CA . LEU A 1 73 ? 6.678 -3.453 -6.911 1.00 88.50 73 LEU A CA 1
ATOM 600 C C . LEU A 1 73 ? 6.121 -3.283 -8.329 1.00 88.50 73 LEU A C 1
ATOM 602 O O . LEU A 1 73 ? 6.755 -3.689 -9.296 1.00 88.50 73 LEU A O 1
ATOM 606 N N . GLU A 1 74 ? 4.939 -2.685 -8.473 1.00 90.19 74 GLU A N 1
ATOM 607 C CA . GLU A 1 74 ? 4.369 -2.366 -9.785 1.00 90.19 74 GLU A CA 1
ATOM 608 C C . GLU A 1 74 ? 5.228 -1.357 -10.549 1.00 90.19 74 GLU A C 1
ATOM 610 O O . GLU A 1 74 ? 5.444 -1.519 -11.748 1.00 90.19 74 GLU A O 1
ATOM 615 N N . HIS A 1 75 ? 5.747 -0.334 -9.869 1.00 92.19 75 HIS A N 1
ATOM 616 C CA . HIS A 1 75 ? 6.641 0.643 -10.485 1.00 92.19 75 HIS A CA 1
ATOM 617 C C . HIS A 1 75 ? 7.972 0.010 -10.921 1.00 92.19 75 HIS A C 1
ATOM 619 O O . HIS A 1 75 ? 8.451 0.288 -12.017 1.00 92.19 75 HIS A O 1
ATOM 625 N N . GLU A 1 76 ? 8.544 -0.877 -10.102 1.00 93.44 76 GLU A N 1
ATOM 626 C CA . GLU A 1 76 ? 9.745 -1.650 -10.446 1.00 93.44 76 GLU A CA 1
ATOM 627 C C . GLU A 1 76 ? 9.512 -2.555 -11.662 1.00 93.44 76 GLU A C 1
ATOM 629 O O . GLU A 1 76 ? 10.321 -2.551 -12.586 1.00 93.44 76 GLU A O 1
ATOM 634 N N . LYS A 1 77 ? 8.384 -3.275 -11.714 1.00 95.56 77 LYS A N 1
ATOM 635 C CA . LYS A 1 77 ? 8.014 -4.102 -12.875 1.00 95.56 77 LYS A CA 1
ATOM 636 C C . LYS A 1 77 ? 7.873 -3.273 -14.146 1.00 95.56 77 LYS A C 1
ATOM 638 O O . LYS A 1 77 ? 8.438 -3.636 -15.169 1.00 95.56 77 LYS A O 1
ATOM 643 N N . LYS A 1 78 ? 7.188 -2.129 -14.070 1.00 94.62 78 LYS A N 1
ATOM 644 C CA . LYS A 1 78 ? 7.056 -1.207 -15.207 1.00 94.62 78 LYS A CA 1
ATOM 645 C C . LYS A 1 78 ? 8.411 -0.680 -15.680 1.00 94.62 78 LYS A C 1
ATOM 647 O O . LYS A 1 78 ? 8.617 -0.538 -16.879 1.00 94.62 78 LYS A O 1
ATOM 652 N N . ALA A 1 79 ? 9.341 -0.410 -14.761 1.00 93.25 79 ALA A N 1
ATOM 653 C CA . ALA A 1 79 ? 10.702 -0.015 -15.118 1.00 93.25 79 ALA A CA 1
ATOM 654 C C . ALA A 1 79 ? 11.456 -1.149 -15.837 1.00 93.25 79 ALA A C 1
ATOM 656 O O . ALA A 1 79 ? 12.088 -0.900 -16.859 1.00 93.25 79 ALA A O 1
ATOM 657 N N . GLN A 1 80 ? 11.328 -2.394 -15.366 1.00 94.38 80 GLN A N 1
ATOM 658 C CA . GLN A 1 80 ? 11.923 -3.565 -16.023 1.00 94.38 80 GLN A CA 1
ATOM 659 C C . GLN A 1 80 ? 11.333 -3.807 -17.419 1.00 94.38 80 GLN A C 1
ATOM 661 O O . GLN A 1 80 ? 12.071 -4.016 -18.376 1.00 94.38 80 GLN A O 1
ATOM 666 N N . GLU A 1 81 ? 10.010 -3.738 -17.562 1.00 94.62 81 GLU A N 1
ATOM 667 C CA . GLU A 1 81 ? 9.326 -3.859 -18.857 1.00 94.62 81 GLU A CA 1
ATOM 668 C C . GLU A 1 81 ? 9.773 -2.766 -19.836 1.00 94.62 81 GLU A C 1
ATOM 670 O O . GLU A 1 81 ? 9.995 -3.032 -21.020 1.00 94.62 81 GLU A O 1
ATOM 675 N N . PHE A 1 82 ? 9.960 -1.541 -19.339 1.00 92.94 82 PHE A N 1
ATOM 676 C CA . PHE A 1 82 ? 10.476 -0.428 -20.125 1.00 92.94 82 PHE A CA 1
ATOM 677 C C . PHE A 1 82 ? 11.905 -0.681 -20.624 1.00 92.94 82 PHE A C 1
ATOM 679 O O . PHE A 1 82 ? 12.189 -0.475 -21.805 1.00 92.94 82 PHE A O 1
ATOM 686 N N . GLU A 1 83 ? 12.794 -1.169 -19.757 1.00 91.81 83 GLU A N 1
ATOM 687 C CA . GLU A 1 83 ? 14.167 -1.526 -20.129 1.00 91.81 83 GLU A CA 1
ATOM 688 C C . GLU A 1 83 ? 14.211 -2.665 -21.156 1.00 91.81 83 GLU A C 1
ATOM 690 O O . GLU A 1 83 ? 14.890 -2.538 -22.175 1.00 91.81 83 GLU A O 1
ATOM 695 N N . LEU A 1 84 ? 13.426 -3.726 -20.955 1.00 93.25 84 LEU A N 1
ATOM 696 C CA . LEU A 1 84 ? 13.313 -4.840 -21.906 1.00 93.25 84 LEU A CA 1
ATOM 697 C C . LEU A 1 84 ? 12.792 -4.376 -23.273 1.00 93.25 84 LEU A C 1
ATOM 699 O O . LEU A 1 84 ? 13.284 -4.809 -24.317 1.00 93.25 84 LEU A O 1
ATOM 703 N N . THR A 1 85 ? 11.824 -3.456 -23.278 1.00 89.75 85 THR A N 1
ATOM 704 C CA . THR A 1 85 ? 11.292 -2.860 -24.511 1.00 89.75 85 THR A CA 1
ATOM 705 C C . THR A 1 85 ? 12.382 -2.104 -25.270 1.00 89.75 85 THR A C 1
ATOM 707 O O . THR A 1 85 ? 12.484 -2.225 -26.492 1.00 89.75 85 THR A O 1
ATOM 710 N N . LEU A 1 86 ? 13.234 -1.355 -24.561 1.00 89.31 86 LEU A N 1
ATOM 711 C CA . LEU A 1 86 ? 14.379 -0.685 -25.171 1.00 89.31 86 LEU A CA 1
ATOM 712 C C . LEU A 1 86 ? 15.393 -1.699 -25.701 1.00 89.31 86 LEU A C 1
ATOM 714 O O . LEU A 1 86 ? 15.820 -1.569 -26.845 1.00 89.31 86 LEU A O 1
ATOM 718 N N . GLU A 1 87 ? 15.750 -2.724 -24.927 1.00 90.31 87 GLU A N 1
ATOM 719 C CA . GLU A 1 87 ? 16.722 -3.749 -25.326 1.00 90.31 87 GLU A CA 1
ATOM 720 C C . GLU A 1 87 ? 16.305 -4.494 -26.610 1.00 90.31 87 GLU A C 1
ATOM 722 O O . GLU A 1 87 ? 17.151 -4.781 -27.459 1.00 90.31 87 GLU A O 1
ATOM 727 N N . GLY A 1 88 ? 15.007 -4.701 -26.838 1.00 86.31 88 GLY A N 1
ATOM 728 C CA . GLY A 1 88 ? 14.495 -5.311 -28.072 1.00 86.31 88 GLY A CA 1
ATOM 729 C C . GLY A 1 88 ? 14.563 -4.427 -29.329 1.00 86.31 88 GLY A C 1
ATOM 730 O O . GLY A 1 88 ? 14.491 -4.941 -30.446 1.00 86.31 88 GLY A O 1
ATOM 731 N N . MET A 1 89 ? 14.706 -3.105 -29.189 1.00 90.38 89 MET A N 1
ATOM 732 C CA . MET A 1 89 ? 14.735 -2.164 -30.320 1.00 90.38 89 MET A CA 1
ATOM 733 C C . MET A 1 89 ? 16.146 -1.963 -30.895 1.00 90.38 89 MET A C 1
ATOM 735 O O . MET A 1 89 ? 17.150 -2.150 -30.211 1.00 90.38 89 MET A O 1
ATOM 739 N N . ARG A 1 90 ? 16.252 -1.513 -32.156 1.00 92.38 90 ARG A N 1
ATOM 740 C CA . ARG A 1 90 ? 17.544 -1.089 -32.731 1.00 92.38 90 ARG A CA 1
ATOM 741 C C . ARG A 1 90 ? 17.995 0.221 -32.087 1.00 92.38 90 ARG A C 1
ATOM 743 O O . ARG A 1 90 ? 17.179 1.078 -31.765 1.00 92.38 90 ARG A O 1
ATOM 750 N N . GLU A 1 91 ? 19.305 0.438 -32.008 1.00 89.94 91 GLU A N 1
ATOM 751 C CA . GLU A 1 91 ? 19.911 1.626 -31.381 1.00 89.94 91 GLU A CA 1
ATOM 752 C C . GLU A 1 91 ? 19.363 2.967 -31.916 1.00 89.94 91 GLU A C 1
ATOM 754 O O . GLU A 1 91 ? 19.156 3.916 -31.159 1.00 89.94 91 GLU A O 1
ATOM 759 N N . ARG A 1 92 ? 19.074 3.050 -33.224 1.00 91.38 92 ARG A N 1
ATOM 760 C CA . ARG A 1 92 ? 18.469 4.243 -33.842 1.00 91.38 92 ARG A CA 1
ATOM 761 C C . ARG A 1 92 ? 17.062 4.520 -33.299 1.00 91.38 92 ARG A C 1
ATOM 763 O O . ARG A 1 92 ? 16.753 5.670 -32.986 1.00 91.38 92 ARG A O 1
ATOM 770 N N . ASP A 1 93 ? 16.251 3.475 -33.167 1.00 91.44 93 ASP A N 1
ATOM 771 C CA . ASP A 1 93 ? 14.852 3.554 -32.738 1.00 91.44 93 ASP A CA 1
ATOM 772 C C . ASP A 1 93 ? 14.768 3.851 -31.235 1.00 91.44 93 ASP A C 1
ATOM 774 O O . ASP A 1 93 ? 14.001 4.720 -30.824 1.00 91.44 93 ASP A O 1
ATOM 778 N N . ARG A 1 94 ? 15.664 3.258 -30.427 1.00 93.75 94 ARG A N 1
ATOM 779 C CA . ARG A 1 94 ? 15.824 3.578 -28.994 1.00 93.75 94 ARG A CA 1
ATOM 780 C C . ARG A 1 94 ? 16.043 5.076 -28.765 1.00 93.75 94 ARG A C 1
ATOM 782 O O . ARG A 1 94 ? 15.353 5.690 -27.958 1.00 93.75 94 ARG A O 1
ATOM 789 N N . ARG A 1 95 ? 16.974 5.696 -29.505 1.00 91.44 95 ARG A N 1
ATOM 790 C CA . ARG A 1 95 ? 17.271 7.140 -29.389 1.00 91.44 95 ARG A CA 1
ATOM 791 C C . ARG A 1 95 ? 16.109 8.023 -29.835 1.00 91.44 95 ARG A C 1
ATOM 793 O O . ARG A 1 95 ? 15.934 9.120 -29.309 1.00 91.44 95 ARG A O 1
ATOM 800 N N . ALA A 1 96 ? 15.343 7.593 -30.836 1.00 93.94 96 ALA A N 1
ATOM 801 C CA . ALA A 1 96 ? 14.138 8.305 -31.250 1.00 93.94 96 ALA A CA 1
ATOM 802 C C . ALA A 1 96 ? 13.057 8.243 -30.158 1.00 93.94 96 ALA A C 1
ATOM 804 O O . ALA A 1 96 ? 12.496 9.278 -29.802 1.00 93.94 96 ALA A O 1
ATOM 805 N N . TYR A 1 97 ? 12.835 7.063 -29.577 1.00 91.38 97 TYR A N 1
ATOM 806 C CA . TYR A 1 97 ? 11.853 6.836 -28.519 1.00 91.38 97 TYR A CA 1
ATOM 807 C C . TYR A 1 97 ? 12.181 7.599 -27.226 1.00 91.38 97 TYR A C 1
ATOM 809 O O . TYR A 1 97 ? 11.316 8.284 -26.686 1.00 91.38 97 TYR A O 1
ATOM 817 N N . LEU A 1 98 ? 13.442 7.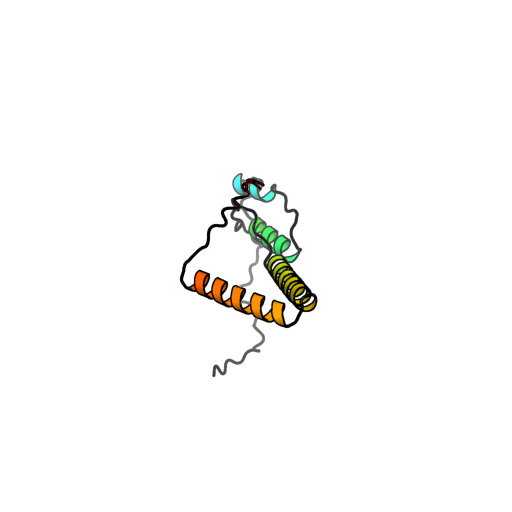586 -26.778 1.00 92.44 98 LEU A N 1
ATOM 818 C CA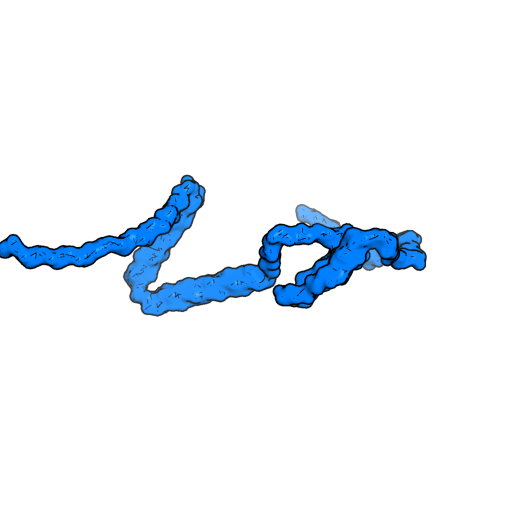 . LEU A 1 98 ? 13.872 8.347 -25.597 1.00 92.44 98 LEU A CA 1
ATOM 819 C C . LEU A 1 98 ? 13.642 9.857 -25.756 1.00 92.44 98 LEU A C 1
ATOM 821 O O . LEU A 1 98 ? 13.092 10.483 -24.854 1.00 92.44 98 LEU A O 1
ATOM 825 N N . ARG A 1 99 ? 13.967 10.430 -26.925 1.00 94.38 99 ARG A N 1
ATOM 826 C CA . ARG A 1 99 ? 13.698 11.851 -27.215 1.00 94.38 99 ARG A CA 1
ATOM 827 C C . ARG A 1 99 ? 12.206 12.178 -27.221 1.00 94.38 99 ARG A C 1
ATOM 829 O O . ARG A 1 99 ? 11.816 13.257 -26.786 1.00 94.38 99 ARG A O 1
ATOM 836 N N . LYS A 1 100 ? 11.368 11.258 -27.711 1.00 94.06 100 LYS A N 1
ATOM 837 C CA . LYS A 1 100 ? 9.908 11.414 -27.674 1.00 94.06 100 LYS A CA 1
ATOM 838 C C . LYS A 1 100 ? 9.405 11.464 -26.228 1.00 94.06 100 LYS A C 1
ATOM 840 O O . LYS A 1 100 ? 8.655 12.372 -25.893 1.00 94.06 100 LYS A O 1
ATOM 845 N N . LEU A 1 101 ? 9.885 10.562 -25.371 1.00 91.31 101 LEU A N 1
ATOM 846 C CA . LEU A 1 101 ? 9.519 10.531 -23.952 1.00 91.31 101 LEU A CA 1
ATOM 847 C C . LEU A 1 101 ? 10.016 11.746 -23.175 1.00 91.31 101 LEU A C 1
ATOM 849 O O . LEU A 1 101 ? 9.311 12.223 -22.295 1.00 91.31 101 LEU A O 1
ATOM 853 N N . GLU A 1 102 ? 11.222 12.240 -23.457 1.00 94.12 102 GLU A N 1
ATOM 854 C CA . GLU A 1 102 ? 11.714 13.487 -22.862 1.00 94.12 102 GLU A CA 1
ATOM 855 C C . GLU A 1 102 ? 10.797 14.655 -23.229 1.00 94.12 102 GLU A C 1
ATOM 857 O O . GLU A 1 102 ? 10.338 15.363 -22.338 1.00 94.12 102 GLU A O 1
ATOM 862 N N . LYS A 1 103 ? 10.417 14.775 -24.506 1.00 94.94 103 LYS A N 1
ATOM 863 C CA . LYS A 1 103 ? 9.478 15.802 -24.971 1.00 94.94 103 LYS A CA 1
ATOM 864 C C . LYS A 1 103 ? 8.084 15.664 -24.344 1.00 94.94 103 LYS A C 1
ATOM 866 O O . LYS A 1 103 ? 7.482 16.667 -23.976 1.00 94.94 103 LYS A O 1
ATOM 871 N N . GLU A 1 104 ? 7.565 14.444 -24.207 1.00 93.38 104 GLU A N 1
ATOM 872 C CA . GLU A 1 104 ? 6.289 14.179 -23.522 1.00 93.38 104 GLU A CA 1
ATOM 873 C C . GLU A 1 104 ? 6.369 14.524 -22.027 1.00 93.38 104 GLU A C 1
ATOM 875 O O . GLU A 1 104 ? 5.474 15.179 -21.499 1.00 93.38 104 GLU A O 1
ATOM 880 N N . LYS A 1 105 ? 7.462 14.162 -21.343 1.00 93.00 105 LYS A N 1
ATOM 881 C CA . LYS A 1 105 ? 7.700 14.529 -19.937 1.00 93.00 105 LYS A CA 1
ATOM 882 C C . LYS A 1 105 ? 7.800 16.040 -19.754 1.00 93.00 105 LYS A C 1
ATOM 884 O O . LYS A 1 105 ? 7.240 16.562 -18.795 1.00 93.00 105 LYS A O 1
ATOM 889 N N . GLU A 1 106 ? 8.485 16.736 -20.658 1.00 91.75 106 GLU A N 1
ATOM 890 C CA . GLU A 1 106 ? 8.565 18.198 -20.673 1.00 91.75 106 GLU A CA 1
ATOM 891 C C . GLU A 1 106 ? 7.195 18.836 -20.919 1.00 91.75 106 GLU A C 1
ATOM 893 O O . GLU A 1 106 ? 6.839 19.781 -20.221 1.00 91.75 106 GLU A O 1
ATOM 898 N N . ALA A 1 107 ? 6.391 18.295 -21.839 1.00 91.00 107 ALA A N 1
ATOM 899 C CA . ALA A 1 107 ? 5.029 18.767 -22.090 1.00 91.00 107 ALA A CA 1
ATOM 900 C C . ALA A 1 107 ? 4.118 18.584 -20.863 1.00 91.00 107 ALA A C 1
ATOM 902 O O . ALA A 1 107 ? 3.409 19.516 -20.481 1.00 91.00 107 ALA A O 1
ATOM 903 N N . ILE A 1 108 ? 4.195 17.430 -20.192 1.00 85.88 108 ILE A N 1
ATOM 904 C CA . ILE A 1 108 ? 3.474 17.167 -18.938 1.00 85.88 108 ILE A CA 1
ATOM 905 C C . ILE A 1 108 ? 3.951 18.120 -17.832 1.00 85.88 108 ILE A C 1
ATOM 907 O O . ILE A 1 108 ? 3.130 18.702 -17.124 1.00 85.88 108 ILE A O 1
ATOM 911 N N . ALA A 1 109 ? 5.265 18.325 -17.695 1.00 85.56 109 ALA A N 1
ATOM 912 C CA . ALA A 1 109 ? 5.840 19.259 -16.725 1.00 85.56 109 ALA A CA 1
ATOM 913 C C . ALA A 1 109 ? 5.454 20.722 -17.011 1.00 85.56 109 ALA A C 1
ATOM 915 O O . ALA A 1 109 ? 5.314 21.513 -16.080 1.00 85.56 109 ALA A O 1
ATOM 916 N N . ALA A 1 110 ? 5.234 21.068 -18.281 1.00 86.69 110 ALA A N 1
ATOM 917 C CA . ALA A 1 110 ? 4.727 22.362 -18.725 1.00 86.69 110 ALA A CA 1
ATOM 918 C C . ALA A 1 110 ? 3.189 22.488 -18.644 1.00 86.69 110 ALA A C 1
ATOM 920 O O . ALA A 1 110 ? 2.652 23.546 -18.968 1.00 86.69 110 ALA A O 1
ATOM 921 N N . GLY A 1 111 ? 2.474 21.447 -18.193 1.00 68.81 111 GLY A N 1
ATOM 922 C CA . GLY A 1 111 ? 1.021 21.464 -17.987 1.00 68.81 111 GLY A CA 1
ATOM 923 C C . GLY A 1 111 ? 0.168 21.144 -19.222 1.00 68.81 111 GLY A C 1
ATOM 924 O O . GLY A 1 111 ? -1.045 21.326 -19.172 1.00 68.81 111 GLY A O 1
ATOM 925 N N . GLY A 1 112 ? 0.763 20.663 -20.318 1.00 58.69 112 GLY A N 1
ATOM 926 C CA . GLY A 1 112 ? 0.045 20.218 -21.515 1.00 58.69 112 GLY A CA 1
ATOM 927 C C . GLY A 1 112 ? -0.324 18.737 -21.431 1.00 58.69 112 GLY A C 1
ATOM 928 O O . GLY A 1 112 ? 0.456 17.883 -21.843 1.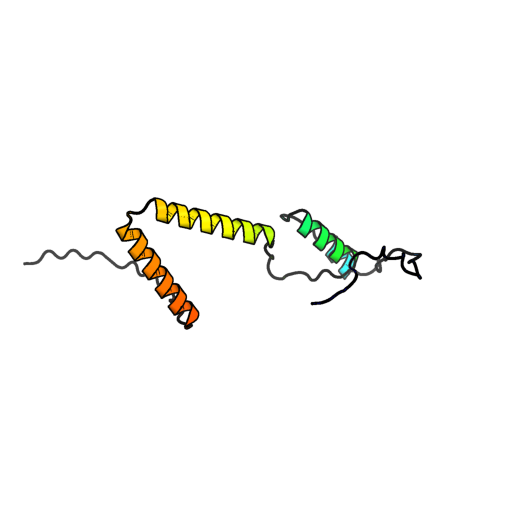00 58.69 112 GLY A O 1
ATOM 929 N N . GLY A 1 113 ? -1.499 18.420 -20.887 1.00 44.38 113 GLY A N 1
ATOM 930 C CA . GLY A 1 113 ? -2.068 17.073 -20.972 1.00 44.38 113 GLY A CA 1
ATOM 931 C C . GLY A 1 113 ? -2.584 16.810 -22.385 1.00 44.38 113 GLY A C 1
ATOM 932 O O . GLY A 1 113 ? -3.539 17.451 -22.809 1.00 44.38 113 GLY A O 1
ATOM 933 N N . ALA A 1 114 ? -1.943 15.897 -23.115 1.00 47.22 114 ALA A N 1
ATOM 934 C CA . ALA A 1 114 ? -2.489 15.361 -24.355 1.00 47.22 114 ALA A CA 1
ATOM 935 C C . ALA A 1 114 ? -3.581 14.345 -23.999 1.00 47.22 114 ALA A C 1
ATOM 937 O O . ALA A 1 114 ? -3.301 13.288 -23.433 1.00 47.22 114 ALA A O 1
ATOM 938 N N . GLU A 1 115 ? -4.824 14.710 -24.280 1.00 42.94 115 GLU A N 1
ATOM 939 C CA . GLU A 1 115 ? -5.965 13.806 -24.282 1.00 42.94 115 GLU A CA 1
ATOM 940 C C . GLU A 1 115 ? -5.822 12.904 -25.518 1.00 42.94 115 GLU A C 1
ATOM 942 O O . GLU A 1 115 ? -5.737 13.389 -26.645 1.00 42.94 115 GLU A O 1
ATOM 947 N N . ASP A 1 116 ? -5.688 11.599 -25.288 1.00 47.62 116 ASP A N 1
ATOM 948 C CA . ASP A 1 116 ? -5.686 10.564 -26.321 1.00 47.62 116 ASP A CA 1
ATOM 949 C C . ASP A 1 116 ? -7.121 10.396 -26.844 1.00 47.62 116 ASP A C 1
ATOM 951 O O . ASP A 1 116 ? -7.978 9.843 -26.155 1.00 47.62 116 ASP A O 1
ATOM 955 N N . ASP A 1 117 ? -7.391 10.922 -28.038 1.00 37.28 117 ASP A N 1
ATOM 956 C CA . ASP A 1 117 ? -8.568 10.576 -28.834 1.00 37.28 117 ASP A CA 1
ATOM 957 C C . ASP A 1 117 ? -8.142 9.546 -29.883 1.00 37.28 117 ASP A C 1
ATOM 959 O O . ASP A 1 117 ? -7.524 9.858 -30.904 1.00 37.28 117 ASP A O 1
ATOM 963 N N . GLY A 1 118 ? -8.420 8.281 -29.576 1.00 52.25 118 GLY A N 1
ATOM 964 C CA . GLY A 1 118 ? -8.294 7.174 -30.509 1.00 52.25 118 GLY A CA 1
ATOM 965 C C . GLY A 1 118 ? -9.308 7.293 -31.645 1.00 52.25 118 GLY A C 1
ATOM 966 O O . GLY A 1 118 ? -10.364 6.668 -31.599 1.00 52.25 118 GLY A O 1
ATOM 967 N N . GLY A 1 119 ? -8.954 8.040 -32.689 1.00 38.59 119 GLY A N 1
ATOM 968 C CA . GLY A 1 119 ? -9.669 8.086 -33.961 1.00 38.59 119 GLY A CA 1
ATOM 969 C C . GLY A 1 119 ? -9.134 7.052 -34.952 1.00 38.59 119 GLY A C 1
ATOM 970 O O . GLY A 1 119 ? -8.283 7.355 -35.786 1.00 38.59 119 GLY A O 1
ATOM 971 N N . TYR A 1 120 ? -9.630 5.816 -34.868 1.00 57.00 120 TYR A N 1
ATOM 972 C CA . TYR A 1 120 ? -9.704 4.932 -36.036 1.00 57.00 120 TYR A CA 1
ATOM 973 C C . TYR A 1 120 ? -10.704 5.566 -37.007 1.00 57.00 120 TYR A C 1
ATOM 975 O O . TYR A 1 120 ? -11.886 5.594 -36.688 1.00 57.00 120 TYR A O 1
ATOM 983 N N . GLU A 1 121 ? -10.263 6.052 -38.169 1.00 44.62 121 GLU A N 1
ATOM 984 C CA . GLU A 1 121 ? -11.155 6.238 -39.317 1.00 44.62 121 GLU A CA 1
ATOM 985 C C . GLU A 1 121 ? -10.464 5.883 -40.640 1.00 44.62 121 GLU A C 1
ATOM 987 O O . GLU A 1 121 ? -9.480 6.488 -41.054 1.00 44.62 121 GLU A O 1
ATOM 992 N N . SER A 1 122 ? -11.040 4.829 -41.222 1.00 41.22 122 SER A N 1
ATOM 993 C CA . SER A 1 122 ? -11.207 4.444 -42.623 1.00 41.22 122 SER A CA 1
ATOM 994 C C . SER A 1 122 ? -10.059 4.598 -43.623 1.00 41.22 122 SER A C 1
ATOM 996 O O . SER A 1 122 ? -9.629 5.674 -44.022 1.00 41.22 122 SER A O 1
ATOM 998 N N . PHE A 1 123 ? -9.671 3.428 -44.112 1.00 50.25 123 PHE A N 1
ATOM 999 C CA . PHE A 1 123 ? -9.053 3.169 -45.398 1.00 50.25 123 PHE A CA 1
ATOM 1000 C C . PHE A 1 123 ? -10.065 3.467 -46.516 1.00 50.25 123 PHE A C 1
ATOM 1002 O O . PHE A 1 123 ? -11.054 2.748 -46.629 1.00 50.25 123 PHE A O 1
ATOM 1009 N N . ASP A 1 124 ? -9.805 4.484 -47.336 1.00 53.53 124 ASP A N 1
ATOM 1010 C CA . ASP A 1 124 ? -10.434 4.638 -48.650 1.00 53.53 124 ASP A CA 1
ATOM 1011 C C . ASP A 1 124 ? -9.334 4.522 -49.715 1.00 53.53 124 ASP A C 1
ATOM 1013 O O . ASP A 1 124 ? -8.546 5.441 -49.954 1.00 53.53 124 ASP A O 1
ATOM 1017 N N . GLU A 1 125 ? -9.244 3.323 -50.293 1.00 64.50 125 GLU A N 1
ATOM 1018 C CA . GLU A 1 125 ? -8.695 3.105 -51.629 1.00 64.50 125 GLU A CA 1
ATOM 1019 C C . GLU A 1 125 ? -9.590 3.832 -52.637 1.00 64.50 125 GLU A C 1
ATOM 1021 O O . GLU A 1 125 ? -10.756 3.475 -52.775 1.00 64.50 125 GLU A O 1
ATOM 1026 N N . ASP A 1 126 ? -9.046 4.794 -53.382 1.00 52.44 126 ASP A N 1
ATOM 1027 C CA . ASP A 1 126 ? -9.624 5.183 -54.670 1.00 52.44 126 ASP A CA 1
ATOM 1028 C C . ASP A 1 126 ? -8.514 5.151 -55.729 1.00 52.44 126 ASP A C 1
ATOM 1030 O O . ASP A 1 126 ? -7.686 6.057 -55.864 1.00 52.44 126 ASP A O 1
ATOM 1034 N N . GLU A 1 127 ? -8.458 4.013 -56.425 1.00 59.00 127 GLU A N 1
ATOM 1035 C CA . GLU A 1 127 ? -7.914 3.906 -57.776 1.00 59.00 127 GLU A CA 1
ATOM 1036 C C . GLU A 1 127 ? -8.728 4.818 -58.702 1.00 59.00 127 GLU A C 1
ATOM 1038 O O . GLU A 1 127 ? -9.931 4.612 -58.853 1.00 59.00 127 GLU A O 1
ATOM 1043 N N . GLY A 1 128 ? -8.093 5.779 -59.384 1.00 60.62 128 GLY A N 1
ATOM 1044 C CA . GLY A 1 128 ? -8.878 6.648 -60.261 1.00 60.62 128 GLY A CA 1
ATOM 1045 C C . GLY A 1 128 ? -8.180 7.704 -61.117 1.00 60.62 128 GLY A C 1
ATOM 1046 O O . GLY A 1 128 ? -8.754 8.780 -61.254 1.00 60.62 128 GLY A O 1
ATOM 1047 N N . MET A 1 129 ? -7.001 7.439 -61.707 1.00 44.03 129 MET A N 1
ATOM 1048 C CA . MET A 1 129 ? -6.633 7.850 -63.091 1.00 44.03 129 MET A CA 1
ATOM 1049 C C . MET A 1 129 ? -5.231 7.399 -63.500 1.00 44.03 129 MET A C 1
ATOM 1051 O O . MET A 1 129 ? -4.273 7.671 -62.744 1.00 44.03 129 MET A O 1
#

Foldseek 3Di:
DDPDPPPDPDDDDPDDDPDDDDDDPPDPVLVVLVPDDDDDDDPVVVVVSVVCSRNVVDDDDPDDDDDPVVVVVVVVVVVVVVVVVLVPDDPVVSVVVVVVVVVVVVCVVVVNDDDDDPDDDDDDDDDDD

Sequence (129 aa):
MSSQRGNVKKRAPKHQNSFAFKHNPKSKKTERIMSLPIFGLCEKCRTQIEWRKKYRKYKPLTQPATCQQELALEHEKKAQEFELTLEGMRERDRRAYLRKLEKEKEAIAAGGGAEDDGGYESFDEDEGM